Protein AF-A0A3C0QI83-F1 (afdb_monomer_lite)

Radius of gyration: 18.35 Å; chains: 1; bounding box: 50×31×51 Å

Sequence (144 aa):
VHEFTPLANLLGMDGMNTLSAIGGKTLGIIIIFPVLFYLFRRFLSPHKDLSVPEDYFLVIILILIIAFGDHLRFFADFHVEDYRQYVQSLLVFKPAYPEAIANSSAKIVLSLHVLCVNIFILYFPFSKLMHIIGTFAANKIRSE

Secondary structure (DSSP, 8-state):
--TTHHHHHHHHHHHHHHHHHHHHHHHHHHHHHHHHHHHHHTTSTTHHHH--HHHHHHHHHHHHHHHHHHHHHHH----HHHHHHHHHHHHTT-----HHHHTSTHHHHHHHHHHHHHHHHHHGGGSHHHHHHHHHHHHHHTT-

pLDDT: mean 87.21, std 9.1, range [49.53, 97.69]

Foldseek 3Di:
DCVCVVVCVVQPQVRVQVCCQPVLQVVLVVVLVVLVVQLVVCVDPPNVVVDDPLSNVLSVLVNLLSVLSNCCNVPNDDGPVQVVVQVVCVVVVNHDHDPSLVPDPNVVSSVSNVVSVVVNVVCVVVHPNVVVVVVVVVVVVVVD

Structure (mmCIF, N/CA/C/O backbone):
data_AF-A0A3C0QI83-F1
#
_entry.id   AF-A0A3C0QI83-F1
#
loop_
_atom_site.group_PDB
_atom_site.id
_atom_site.type_symbol
_atom_site.label_atom_id
_atom_site.label_alt_id
_atom_site.label_comp_id
_atom_site.label_asym_id
_atom_site.label_entity_id
_atom_site.label_seq_id
_atom_site.pdbx_PDB_ins_code
_atom_site.Cartn_x
_atom_site.Cartn_y
_atom_site.Cartn_z
_atom_site.occupancy
_atom_site.B_iso_or_equiv
_atom_site.auth_seq_id
_atom_site.auth_comp_id
_atom_site.auth_asym_id
_atom_site.auth_atom_id
_atom_site.pdbx_PDB_model_num
ATOM 1 N N . VAL A 1 1 ? -1.982 -5.310 -25.465 1.00 49.53 1 VAL A N 1
ATOM 2 C CA . VAL A 1 1 ? -2.850 -4.697 -24.430 1.00 49.53 1 VAL A CA 1
ATOM 3 C C . VAL A 1 1 ? -2.358 -3.273 -24.210 1.00 49.53 1 VAL A C 1
ATOM 5 O O . VAL A 1 1 ? -1.281 -3.090 -23.662 1.00 49.53 1 VAL A O 1
ATOM 8 N N . HIS A 1 2 ? -3.069 -2.278 -24.748 1.00 53.22 2 HIS A N 1
ATOM 9 C CA . HIS A 1 2 ? -2.642 -0.867 -24.825 1.00 53.22 2 HIS A CA 1
ATOM 10 C C . HIS A 1 2 ? -3.261 0.013 -23.719 1.00 53.22 2 HIS A C 1
ATOM 12 O O . HIS A 1 2 ? -3.464 1.208 -23.905 1.00 53.22 2 HIS A O 1
ATOM 18 N N . GLU A 1 3 ? -3.590 -0.544 -22.556 1.00 56.19 3 GLU A N 1
ATOM 19 C CA . GLU A 1 3 ? -4.537 0.112 -21.637 1.00 56.19 3 GLU A CA 1
ATOM 20 C C . GLU A 1 3 ? -3.951 1.266 -20.802 1.00 56.19 3 GLU A C 1
ATOM 22 O O . GLU A 1 3 ? -4.697 2.101 -20.308 1.00 56.19 3 GLU A O 1
ATOM 27 N N . PHE A 1 4 ? -2.622 1.415 -20.741 1.00 59.59 4 PHE A N 1
ATOM 28 C CA . PHE A 1 4 ? -1.966 2.581 -20.117 1.00 59.59 4 PHE A CA 1
ATOM 29 C C . PHE A 1 4 ? -1.431 3.605 -21.133 1.00 59.59 4 PHE A C 1
ATOM 31 O O . PHE A 1 4 ? -0.669 4.502 -20.767 1.00 59.59 4 PHE A O 1
ATOM 38 N N . THR A 1 5 ? -1.816 3.489 -22.409 1.00 64.81 5 THR A N 1
ATOM 39 C CA . THR A 1 5 ? -1.379 4.417 -23.468 1.00 64.81 5 THR A CA 1
ATOM 40 C C . THR A 1 5 ? -1.743 5.883 -23.226 1.00 64.81 5 THR A C 1
ATOM 42 O O . THR A 1 5 ? -0.903 6.710 -23.554 1.00 64.81 5 THR A O 1
ATOM 45 N N . PRO A 1 6 ? -2.878 6.273 -22.608 1.00 73.44 6 PRO A N 1
ATOM 46 C CA . PRO A 1 6 ? -3.190 7.695 -22.447 1.00 73.44 6 PRO A CA 1
ATOM 47 C C . PRO A 1 6 ? -2.176 8.433 -21.563 1.00 73.44 6 PRO A C 1
ATOM 49 O O . PRO A 1 6 ? -1.685 9.494 -21.933 1.00 73.44 6 PRO A O 1
ATOM 52 N N . LEU A 1 7 ? -1.811 7.841 -20.422 1.00 68.62 7 LEU A N 1
ATOM 53 C CA . LEU A 1 7 ? -0.821 8.402 -19.498 1.00 68.62 7 LEU A CA 1
ATOM 54 C C . 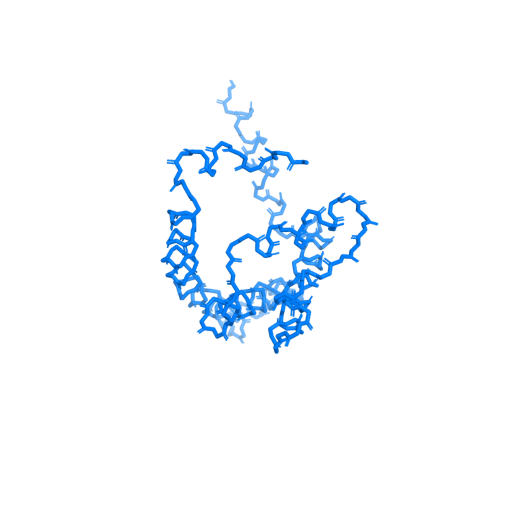LEU A 1 7 ? 0.601 8.303 -20.053 1.00 68.62 7 LEU A C 1
ATOM 56 O O . LEU A 1 7 ? 1.367 9.251 -19.914 1.00 68.62 7 LEU A O 1
ATOM 60 N N . ALA A 1 8 ? 0.939 7.191 -20.713 1.00 72.12 8 ALA A N 1
ATOM 61 C CA . ALA A 1 8 ? 2.240 7.027 -21.358 1.00 72.12 8 ALA A CA 1
ATOM 62 C C . ALA A 1 8 ? 2.438 8.006 -22.526 1.00 72.12 8 ALA A C 1
ATOM 64 O O . ALA A 1 8 ? 3.530 8.538 -22.691 1.00 72.12 8 ALA A O 1
ATOM 65 N N . ASN A 1 9 ? 1.384 8.295 -23.292 1.00 79.19 9 ASN A N 1
ATOM 66 C CA . ASN A 1 9 ? 1.412 9.276 -24.377 1.00 79.19 9 ASN A CA 1
ATOM 67 C C . ASN A 1 9 ? 1.460 10.716 -23.844 1.00 79.19 9 ASN A C 1
ATOM 69 O O . ASN A 1 9 ? 2.063 11.572 -24.481 1.00 79.19 9 ASN A O 1
ATOM 73 N N . LEU A 1 10 ? 0.837 10.985 -22.690 1.00 83.81 10 LEU A N 1
ATOM 74 C CA . LEU A 1 10 ? 0.817 12.312 -22.071 1.00 83.81 10 LEU A CA 1
ATOM 75 C C . LEU A 1 10 ? 2.127 12.656 -21.347 1.00 83.81 10 LEU A C 1
ATOM 77 O O . LEU A 1 10 ? 2.606 13.780 -21.453 1.00 83.81 10 LEU A O 1
ATOM 81 N N . LEU A 1 11 ? 2.684 11.715 -20.581 1.00 81.75 11 LEU A N 1
ATOM 82 C CA . LEU A 1 11 ? 3.842 11.948 -19.708 1.00 81.75 11 LEU A CA 1
ATOM 83 C C . LEU A 1 11 ? 5.159 11.418 -20.292 1.00 81.75 11 LEU A C 1
ATOM 85 O O . LEU A 1 11 ? 6.229 11.777 -19.805 1.00 81.75 11 LEU A O 1
ATOM 89 N N . GLY A 1 12 ? 5.106 10.545 -21.301 1.00 84.31 12 GLY A N 1
ATOM 90 C CA . GLY A 1 12 ? 6.260 9.761 -21.736 1.00 84.31 12 GLY A CA 1
ATOM 91 C C . GLY A 1 12 ? 6.697 8.727 -20.688 1.00 84.31 12 GLY A C 1
ATOM 92 O O . GLY A 1 12 ? 6.277 8.752 -19.528 1.00 84.31 12 GLY A O 1
ATOM 93 N N . MET A 1 13 ? 7.575 7.800 -21.080 1.00 81.19 13 MET A N 1
ATOM 94 C CA . MET A 1 13 ? 8.132 6.801 -20.152 1.00 81.19 13 MET A CA 1
ATOM 95 C C . MET A 1 13 ? 8.956 7.459 -19.036 1.00 81.19 13 MET A C 1
ATOM 97 O O . MET A 1 13 ? 8.850 7.064 -17.874 1.00 81.19 13 MET A O 1
ATOM 101 N N . ASP A 1 14 ? 9.708 8.512 -19.359 1.00 84.31 14 ASP A N 1
ATOM 102 C CA . ASP A 1 14 ? 10.523 9.256 -18.392 1.00 84.31 14 ASP A CA 1
ATOM 103 C C . ASP A 1 14 ? 9.670 10.027 -17.380 1.00 84.31 14 ASP A C 1
ATOM 105 O O . ASP A 1 14 ? 9.960 10.016 -16.179 1.00 84.31 14 ASP A O 1
ATOM 109 N N . GLY A 1 15 ? 8.565 10.633 -17.830 1.00 85.44 15 GLY A N 1
ATOM 110 C CA . GLY A 1 15 ? 7.612 11.293 -16.941 1.00 85.44 15 GLY A CA 1
ATOM 111 C C . GLY A 1 15 ? 6.877 10.297 -16.050 1.00 85.44 15 GLY A C 1
ATOM 112 O O . GLY A 1 15 ? 6.722 10.555 -14.859 1.00 85.44 15 GLY A O 1
ATOM 113 N N . MET A 1 16 ? 6.502 9.121 -16.564 1.00 85.50 16 MET A N 1
ATOM 114 C CA . MET A 1 16 ? 5.928 8.048 -15.740 1.00 85.50 16 MET A CA 1
ATOM 115 C C . MET A 1 16 ? 6.920 7.537 -14.686 1.00 85.50 16 MET A C 1
ATOM 117 O O . MET A 1 16 ? 6.552 7.377 -13.519 1.00 85.50 16 MET A O 1
ATOM 121 N N . ASN A 1 17 ? 8.183 7.319 -15.067 1.00 84.88 17 ASN A N 1
ATOM 122 C CA . ASN A 1 17 ? 9.249 6.918 -14.146 1.00 84.88 17 ASN A CA 1
ATOM 123 C C . ASN A 1 17 ? 9.472 7.965 -13.050 1.00 84.88 17 ASN A C 1
ATOM 125 O O . ASN A 1 17 ? 9.595 7.595 -11.880 1.00 84.88 17 ASN A O 1
ATOM 129 N N . THR A 1 18 ? 9.467 9.248 -13.414 1.00 87.44 18 THR A N 1
ATOM 130 C CA . THR A 1 18 ? 9.627 10.388 -12.498 1.00 87.44 18 THR A CA 1
ATOM 131 C C . THR A 1 18 ? 8.422 10.555 -11.573 1.00 87.44 18 THR A C 1
ATOM 133 O O . THR A 1 18 ? 8.594 10.711 -10.365 1.00 87.44 18 THR A O 1
ATOM 136 N N . LEU A 1 19 ? 7.200 10.452 -12.099 1.00 87.31 19 LEU A N 1
ATOM 137 C CA . LEU A 1 19 ? 5.970 10.515 -11.311 1.00 87.31 19 LEU A CA 1
ATOM 138 C C . LEU A 1 19 ? 5.917 9.373 -10.297 1.00 87.31 19 LEU A C 1
ATOM 140 O O . LEU A 1 19 ? 5.642 9.599 -9.122 1.00 87.31 19 LEU A O 1
ATOM 144 N N . SER A 1 20 ? 6.229 8.152 -10.732 1.00 85.06 20 SER A N 1
ATOM 145 C CA . SER A 1 20 ? 6.322 6.999 -9.837 1.00 85.06 20 SER A CA 1
ATOM 146 C C . SER A 1 20 ? 7.463 7.169 -8.822 1.00 85.06 20 SER A C 1
ATOM 148 O O . SER A 1 20 ? 7.318 6.760 -7.672 1.00 85.06 20 SER A O 1
ATOM 150 N N . ALA A 1 21 ? 8.569 7.829 -9.199 1.00 85.31 21 ALA A N 1
ATOM 151 C CA . ALA A 1 21 ? 9.682 8.140 -8.298 1.00 85.31 21 ALA A CA 1
ATOM 152 C C . ALA A 1 21 ? 9.282 9.079 -7.181 1.00 85.31 21 ALA A C 1
ATOM 154 O O . ALA A 1 21 ? 9.456 8.754 -6.013 1.00 85.31 21 ALA A O 1
ATOM 155 N N . ILE A 1 22 ? 8.789 10.247 -7.556 1.00 88.94 22 ILE A N 1
ATOM 156 C CA . ILE A 1 22 ? 8.535 11.336 -6.629 1.00 88.94 22 ILE A CA 1
ATOM 157 C C . ILE A 1 22 ? 7.226 11.050 -5.905 1.00 88.94 22 ILE A C 1
ATOM 159 O O . ILE A 1 22 ? 7.208 10.949 -4.684 1.00 88.94 22 ILE A O 1
ATOM 163 N N . GLY A 1 23 ? 6.149 10.817 -6.656 1.00 87.88 23 GLY A N 1
ATOM 164 C CA . GLY A 1 23 ? 4.833 10.531 -6.098 1.00 87.88 23 GLY A CA 1
ATOM 165 C C . GLY A 1 23 ? 4.838 9.280 -5.227 1.00 87.88 23 GLY A C 1
ATOM 166 O O . GLY A 1 23 ? 4.372 9.339 -4.095 1.00 87.88 23 GLY A O 1
ATOM 167 N N . GLY A 1 24 ? 5.421 8.179 -5.713 1.00 86.62 24 GLY A N 1
ATOM 168 C CA . GLY A 1 24 ? 5.494 6.927 -4.958 1.00 86.62 24 GLY A CA 1
ATOM 169 C C . GLY A 1 24 ? 6.255 7.081 -3.640 1.00 86.62 24 GLY A C 1
ATOM 170 O O . GLY A 1 24 ? 5.694 6.805 -2.584 1.00 86.62 24 GLY A O 1
ATOM 171 N N . LYS A 1 25 ? 7.493 7.597 -3.683 1.00 89.81 25 LYS A N 1
ATOM 172 C CA . LYS A 1 25 ? 8.329 7.771 -2.478 1.00 89.81 25 LYS A CA 1
ATOM 173 C C . LYS A 1 25 ? 7.715 8.753 -1.485 1.00 89.81 25 LYS A C 1
ATOM 175 O O . LYS A 1 25 ? 7.687 8.487 -0.288 1.00 89.81 25 LYS A O 1
ATOM 180 N N . THR A 1 26 ? 7.247 9.903 -1.968 1.00 93.19 26 THR A N 1
ATOM 181 C CA . THR A 1 26 ? 6.723 10.958 -1.098 1.00 93.19 26 THR A CA 1
ATOM 182 C C . THR A 1 26 ? 5.417 10.530 -0.441 1.00 93.19 26 THR A C 1
ATOM 184 O O . THR A 1 26 ? 5.274 10.690 0.769 1.00 93.19 26 THR A O 1
ATOM 187 N N . LEU A 1 27 ? 4.476 9.955 -1.197 1.00 94.00 27 LEU A N 1
ATOM 188 C CA . LEU A 1 27 ? 3.199 9.518 -0.630 1.00 94.00 27 LEU A CA 1
ATOM 189 C C . LEU A 1 27 ? 3.366 8.324 0.310 1.00 94.00 27 LEU A C 1
ATOM 191 O O . LEU A 1 27 ? 2.717 8.311 1.351 1.00 94.00 27 LEU A O 1
ATOM 195 N N . GLY A 1 28 ? 4.243 7.369 -0.007 1.00 92.56 28 GLY A N 1
ATOM 196 C CA . GLY A 1 28 ? 4.537 6.244 0.883 1.00 92.56 28 GLY A CA 1
ATOM 197 C C . GLY A 1 28 ? 5.041 6.699 2.252 1.00 92.56 28 GLY A C 1
ATOM 198 O O . GLY A 1 28 ? 4.429 6.383 3.278 1.00 92.56 28 GLY A O 1
ATOM 199 N N . ILE A 1 29 ? 6.043 7.589 2.261 1.00 94.44 29 ILE A N 1
ATOM 200 C CA . ILE A 1 29 ? 6.557 8.216 3.489 1.00 94.44 29 ILE A CA 1
ATOM 201 C C . ILE A 1 29 ? 5.463 9.004 4.217 1.00 94.44 29 ILE A C 1
ATOM 203 O O . ILE A 1 29 ? 5.370 8.937 5.437 1.00 94.44 29 ILE A O 1
ATOM 207 N N . ILE A 1 30 ? 4.627 9.769 3.516 1.00 96.12 30 ILE A N 1
ATOM 208 C CA . ILE A 1 30 ? 3.594 10.575 4.182 1.00 96.12 30 ILE A CA 1
ATOM 209 C C . ILE A 1 30 ? 2.512 9.688 4.804 1.00 96.12 30 ILE A C 1
ATOM 211 O O . ILE A 1 30 ? 2.076 9.966 5.918 1.00 96.12 30 ILE A O 1
ATOM 215 N N . ILE A 1 31 ? 2.073 8.635 4.110 1.00 95.50 31 ILE A N 1
ATOM 216 C CA . ILE A 1 31 ? 0.943 7.793 4.527 1.00 95.50 31 ILE A CA 1
ATOM 217 C C . ILE A 1 31 ? 1.348 6.806 5.626 1.00 95.50 31 ILE A C 1
ATOM 219 O O . ILE A 1 31 ? 0.516 6.479 6.475 1.00 95.50 31 ILE A O 1
ATOM 223 N N . ILE A 1 32 ? 2.607 6.359 5.689 1.00 96.12 32 ILE A N 1
ATOM 224 C CA . ILE A 1 32 ? 3.012 5.394 6.720 1.00 96.12 32 ILE A CA 1
ATOM 225 C C . ILE A 1 32 ? 2.868 5.962 8.144 1.00 96.12 32 ILE A C 1
ATOM 227 O O . ILE A 1 32 ? 2.432 5.244 9.044 1.00 96.12 32 ILE A O 1
ATOM 231 N N . PHE A 1 33 ? 3.132 7.257 8.359 1.00 96.12 33 PHE A N 1
ATOM 232 C CA . PHE A 1 33 ? 3.014 7.895 9.679 1.00 96.12 33 PHE A CA 1
ATOM 233 C C . PHE A 1 33 ? 1.593 7.881 10.269 1.00 96.12 33 PHE A C 1
ATOM 235 O O . PHE A 1 33 ? 1.436 7.377 11.385 1.00 96.12 33 PHE A O 1
ATOM 242 N N . PRO A 1 34 ? 0.543 8.394 9.594 1.00 95.88 34 PRO A N 1
ATOM 243 C CA . PRO A 1 34 ? -0.813 8.358 10.131 1.00 95.88 34 PRO A CA 1
ATOM 244 C C . PRO A 1 34 ? -1.330 6.926 10.299 1.00 95.88 34 PRO A C 1
ATOM 246 O O . PRO A 1 34 ? -2.056 6.661 11.256 1.00 95.88 34 PRO A O 1
ATOM 249 N N . VAL A 1 35 ? -0.936 5.989 9.430 1.00 94.94 35 VAL A N 1
ATOM 250 C CA . VAL A 1 35 ? -1.342 4.579 9.547 1.00 94.94 35 VAL A CA 1
ATOM 251 C C . VAL A 1 35 ? -0.706 3.92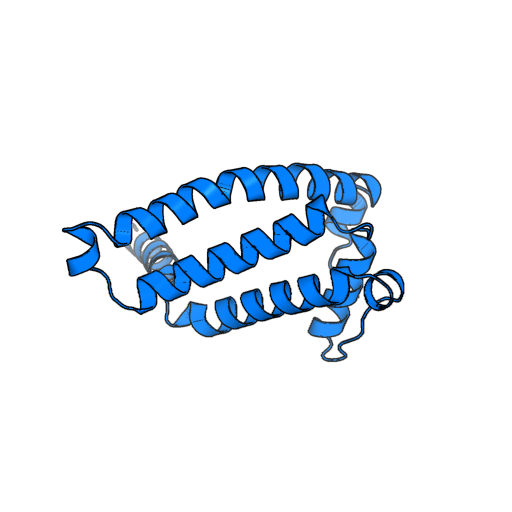8 10.781 1.00 94.94 35 VAL A C 1
ATOM 253 O O . VAL A 1 35 ? -1.412 3.288 11.564 1.00 94.94 35 VAL A O 1
ATOM 256 N N . LEU A 1 36 ? 0.592 4.150 11.019 1.00 95.69 36 LEU A N 1
ATOM 257 C CA . LEU A 1 36 ? 1.274 3.695 12.235 1.00 95.69 36 LEU A CA 1
ATOM 258 C C . LEU A 1 36 ? 0.695 4.351 13.490 1.00 95.69 36 LEU A C 1
ATOM 260 O O . LEU A 1 36 ? 0.412 3.661 14.468 1.00 95.69 36 LEU A O 1
ATOM 264 N N . PHE A 1 37 ? 0.461 5.665 13.464 1.00 94.69 37 PHE A N 1
ATOM 265 C CA . PHE A 1 37 ? -0.196 6.374 14.563 1.00 94.69 37 PHE A CA 1
ATOM 266 C C . PHE A 1 37 ? -1.556 5.750 14.890 1.00 94.69 37 PHE A C 1
ATOM 268 O O . PHE A 1 37 ? -1.858 5.496 16.055 1.00 94.69 37 PHE A O 1
ATOM 275 N N . TYR A 1 38 ? -2.366 5.455 13.872 1.00 92.25 38 TYR A N 1
ATOM 276 C CA . TYR A 1 38 ? -3.684 4.860 14.056 1.00 92.25 38 TYR A CA 1
ATOM 277 C C . TYR A 1 38 ? -3.609 3.437 14.626 1.00 92.25 38 TYR A C 1
ATOM 279 O O . TYR A 1 38 ? -4.426 3.094 15.484 1.00 92.25 38 TYR A O 1
ATOM 287 N N . LEU A 1 39 ? -2.603 2.646 14.228 1.00 93.88 39 LEU A N 1
ATOM 288 C CA . LEU A 1 39 ? -2.321 1.343 14.833 1.00 93.88 39 LEU A CA 1
ATOM 289 C C . LEU A 1 39 ? -1.968 1.485 16.318 1.00 93.88 39 LEU A C 1
ATOM 291 O O . LEU A 1 39 ? -2.600 0.852 17.162 1.00 93.88 39 LEU A O 1
ATOM 295 N N . PHE A 1 40 ? -0.995 2.338 16.653 1.00 93.19 40 PHE A N 1
ATOM 296 C CA . PHE A 1 40 ? -0.536 2.503 18.035 1.00 93.19 40 PHE A CA 1
ATOM 297 C C . PHE A 1 40 ? -1.621 3.064 18.946 1.00 93.19 40 PHE A C 1
ATOM 299 O O . PHE A 1 40 ? -1.827 2.558 20.048 1.00 93.19 40 PHE A O 1
ATOM 306 N N . ARG A 1 41 ? -2.388 4.042 18.458 1.00 92.56 41 ARG A N 1
ATOM 307 C CA . ARG A 1 41 ? -3.542 4.605 19.170 1.00 92.56 41 ARG A CA 1
ATOM 308 C C . ARG A 1 41 ? -4.558 3.531 19.559 1.00 92.56 41 ARG A C 1
ATOM 310 O O . ARG A 1 41 ? -5.225 3.667 20.580 1.00 92.56 41 ARG A O 1
ATOM 317 N N . ARG A 1 42 ? -4.663 2.458 18.772 1.00 90.88 42 ARG A N 1
ATOM 318 C CA . ARG A 1 42 ? -5.590 1.347 19.003 1.00 90.88 42 ARG A CA 1
ATOM 319 C C . ARG A 1 42 ? -5.178 0.429 20.155 1.00 90.88 42 ARG A C 1
ATOM 321 O O . ARG A 1 42 ? -6.006 -0.331 20.643 1.00 90.88 42 ARG A O 1
ATOM 328 N N . PHE A 1 43 ? -3.932 0.484 20.614 1.00 89.94 43 PHE A N 1
ATOM 329 C CA . PHE A 1 43 ? -3.494 -0.287 21.780 1.00 89.94 43 PHE A CA 1
ATOM 330 C C . PHE A 1 43 ? -3.769 0.425 23.115 1.00 89.94 43 PHE A C 1
ATOM 332 O O . PHE A 1 43 ? -3.717 -0.216 24.164 1.00 89.94 43 PHE A O 1
ATOM 339 N N . LEU A 1 44 ? -4.109 1.720 23.096 1.00 90.00 44 LEU A N 1
ATOM 340 C CA . LEU A 1 44 ? -4.397 2.509 24.296 1.00 90.00 44 LEU A CA 1
ATOM 341 C C . LEU A 1 44 ? -5.911 2.557 24.591 1.00 90.00 44 LEU A C 1
ATOM 343 O O . LEU A 1 44 ? -6.738 2.671 23.684 1.00 90.00 44 LEU A O 1
ATOM 347 N N . SER A 1 45 ? -6.289 2.489 25.873 1.00 84.56 45 SER A N 1
ATOM 348 C CA . SER A 1 45 ? -7.680 2.697 26.324 1.00 84.56 45 SER A CA 1
ATOM 349 C C . SER A 1 45 ? -8.092 4.167 26.107 1.00 84.56 45 SER A C 1
ATOM 351 O O . SER A 1 45 ? -7.233 5.049 26.214 1.00 84.56 45 SER A O 1
ATOM 353 N N . PRO A 1 46 ? -9.353 4.475 25.739 1.00 83.50 46 PRO A N 1
ATOM 354 C CA . PRO A 1 46 ? -10.510 3.575 25.586 1.00 83.50 46 PRO A CA 1
ATOM 355 C C . PRO A 1 46 ? -10.609 2.891 24.211 1.00 83.50 46 PRO A C 1
ATOM 357 O O . PRO A 1 46 ? -11.516 2.104 23.965 1.00 83.50 46 PRO A O 1
ATOM 360 N N . HIS A 1 47 ? -9.695 3.182 23.281 1.00 84.81 47 HIS A N 1
ATOM 361 C CA . HIS A 1 47 ? -9.795 2.723 21.890 1.00 84.81 47 HIS A CA 1
ATOM 362 C C . HIS A 1 47 ? -9.590 1.219 21.738 1.00 84.81 47 HIS A C 1
ATOM 364 O O . HIS A 1 47 ? -10.243 0.600 20.898 1.00 84.81 47 HIS A O 1
ATOM 370 N N . LYS A 1 48 ? -8.714 0.634 22.559 1.00 84.88 48 LYS A N 1
ATOM 371 C CA . LYS A 1 48 ? -8.522 -0.817 22.639 1.00 84.88 48 LYS A CA 1
ATOM 372 C C . LYS A 1 48 ? -9.833 -1.540 22.956 1.00 84.88 48 LYS A C 1
ATOM 374 O O . LYS A 1 48 ? -10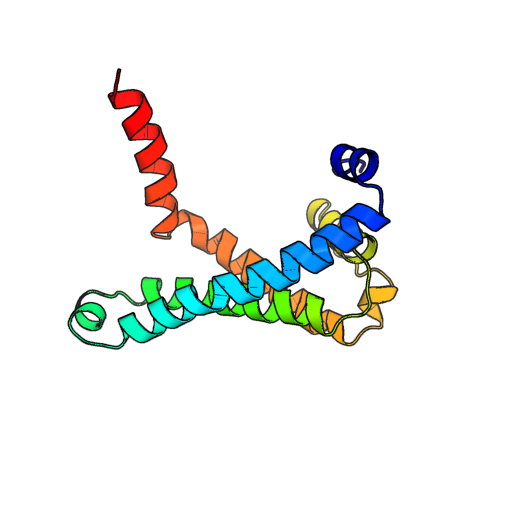.130 -2.558 22.347 1.00 84.88 48 LYS A O 1
ATOM 379 N N . ASP A 1 49 ? -10.626 -0.973 23.860 1.00 86.44 49 ASP A N 1
ATOM 380 C CA . ASP A 1 49 ? -11.837 -1.605 24.389 1.00 86.44 49 ASP A CA 1
ATOM 381 C C . ASP A 1 49 ? -13.002 -1.564 23.377 1.00 86.44 49 ASP A C 1
ATOM 383 O O . ASP A 1 49 ? -13.939 -2.350 23.468 1.00 86.44 49 ASP A O 1
ATOM 387 N N . LEU A 1 50 ? -12.914 -0.684 22.372 1.00 86.62 50 LEU A N 1
ATOM 388 C CA . LEU A 1 50 ? -13.869 -0.563 21.264 1.00 86.62 50 LEU A CA 1
ATOM 389 C C . LEU A 1 50 ? -13.415 -1.274 19.980 1.00 86.62 50 LEU A C 1
ATOM 391 O O . LEU A 1 50 ? -14.170 -1.329 19.008 1.00 86.62 50 LEU A O 1
ATOM 395 N N . SER A 1 51 ? -12.168 -1.743 19.928 1.00 86.75 51 SER A N 1
ATOM 396 C CA . SER A 1 51 ? -11.577 -2.275 18.701 1.00 86.75 51 SER A CA 1
ATOM 397 C C . SER A 1 51 ? -11.805 -3.774 18.573 1.00 86.75 51 SER A C 1
ATOM 399 O O . SER A 1 51 ? -11.578 -4.535 19.510 1.00 86.75 51 SER A O 1
ATOM 401 N N . VAL A 1 52 ? -12.194 -4.203 17.375 1.00 89.06 52 VAL A N 1
ATOM 402 C CA . VAL A 1 52 ? -12.329 -5.625 17.022 1.00 89.06 52 VAL A CA 1
ATOM 403 C C . VAL A 1 52 ? -11.074 -6.117 16.286 1.00 89.06 52 VAL A C 1
ATOM 405 O O . VAL A 1 52 ? -10.362 -5.297 15.707 1.00 89.06 52 VAL A O 1
ATOM 408 N N . PRO A 1 53 ? -10.763 -7.427 16.254 1.00 88.06 53 PRO A N 1
ATOM 409 C CA . PRO A 1 53 ? -9.557 -7.947 15.588 1.00 88.06 53 PRO A CA 1
ATOM 410 C C . PRO A 1 53 ? -9.387 -7.486 14.130 1.00 88.06 53 PRO A C 1
ATOM 412 O O . PRO A 1 53 ? -8.282 -7.164 13.690 1.00 88.06 53 PRO A O 1
ATOM 415 N N . GLU A 1 54 ? -10.500 -7.373 13.410 1.00 88.06 54 GLU A N 1
ATOM 416 C CA . GLU A 1 54 ? -10.593 -6.870 12.035 1.00 88.06 54 GLU A CA 1
ATOM 417 C C . GLU A 1 54 ? -9.961 -5.482 11.853 1.00 88.06 54 GLU A C 1
ATOM 419 O O . GLU A 1 54 ? -9.331 -5.189 10.834 1.00 88.06 54 GLU A O 1
ATOM 424 N N . ASP A 1 55 ? -10.089 -4.633 12.871 1.00 88.38 55 ASP A N 1
ATOM 425 C CA . ASP A 1 55 ? -9.577 -3.273 12.860 1.00 88.38 55 ASP A CA 1
ATOM 426 C C . ASP A 1 55 ? -8.044 -3.205 12.920 1.00 88.38 55 ASP A C 1
ATOM 428 O O . ASP A 1 55 ? -7.446 -2.232 12.451 1.00 88.38 55 ASP A O 1
ATOM 432 N N . TYR A 1 56 ? -7.409 -4.213 13.521 1.00 91.56 56 TYR A N 1
ATOM 433 C CA . TYR A 1 56 ? -5.954 -4.351 13.548 1.00 91.56 56 TYR A CA 1
ATOM 434 C C . TYR A 1 56 ? -5.467 -4.997 12.257 1.00 91.56 56 TYR A C 1
ATOM 436 O O . TYR A 1 56 ? -4.513 -4.506 11.657 1.00 91.56 56 TYR A O 1
ATOM 444 N N . PHE A 1 57 ? -6.153 -6.048 11.799 1.00 92.69 57 PHE A N 1
ATOM 445 C CA . PHE A 1 57 ? -5.808 -6.762 10.571 1.00 92.69 57 PHE A CA 1
ATOM 446 C C . PHE A 1 57 ? -5.731 -5.821 9.364 1.00 92.69 57 PHE A C 1
ATOM 448 O O . PHE A 1 57 ? -4.722 -5.807 8.657 1.00 92.69 57 PHE A O 1
ATOM 455 N N . LEU A 1 58 ? -6.749 -4.975 9.173 1.00 92.00 58 LEU A N 1
ATOM 456 C CA . LEU A 1 58 ? -6.790 -4.045 8.045 1.00 92.00 58 LEU A CA 1
ATOM 457 C C . LEU A 1 58 ? -5.663 -3.002 8.098 1.00 92.00 58 LEU A C 1
ATOM 459 O O . LEU A 1 58 ? -5.089 -2.639 7.075 1.00 92.00 58 LEU A O 1
ATOM 463 N N . VAL A 1 59 ? -5.319 -2.514 9.288 1.00 93.56 59 VAL A N 1
ATOM 464 C CA . VAL A 1 59 ? -4.239 -1.530 9.433 1.00 93.56 59 VAL A CA 1
ATOM 465 C C . VAL A 1 59 ? -2.875 -2.191 9.214 1.00 93.56 59 VAL A C 1
ATOM 467 O O . VAL A 1 59 ? -2.022 -1.620 8.540 1.00 93.56 59 VAL A O 1
ATOM 470 N N . ILE A 1 60 ? -2.682 -3.416 9.709 1.00 95.56 60 ILE A N 1
ATOM 471 C CA . ILE A 1 60 ? -1.449 -4.187 9.513 1.00 95.56 60 ILE A CA 1
ATOM 472 C C . ILE A 1 60 ? -1.239 -4.512 8.031 1.00 95.56 60 ILE A C 1
ATOM 474 O O . ILE A 1 60 ? -0.136 -4.311 7.526 1.00 95.56 60 ILE A O 1
ATOM 478 N N . ILE A 1 61 ? -2.275 -4.960 7.308 1.00 96.06 61 ILE A N 1
ATOM 479 C CA . ILE A 1 61 ? -2.126 -5.269 5.879 1.00 96.06 61 ILE A CA 1
ATOM 480 C C . ILE A 1 61 ? -1.784 -4.010 5.071 1.00 96.06 61 ILE A C 1
ATOM 482 O O . ILE A 1 61 ? -0.926 -4.075 4.195 1.00 96.06 61 ILE A O 1
ATOM 486 N N . LEU A 1 62 ? -2.362 -2.848 5.409 1.00 95.00 62 LEU A N 1
ATOM 487 C CA . LEU A 1 62 ? -2.003 -1.570 4.785 1.00 95.00 62 LEU A CA 1
ATOM 488 C C . LEU A 1 62 ? -0.545 -1.184 5.059 1.00 95.00 62 LEU A C 1
ATOM 490 O O . LEU A 1 62 ? 0.149 -0.767 4.135 1.00 95.00 62 LEU A O 1
ATOM 494 N N . ILE A 1 63 ? -0.061 -1.366 6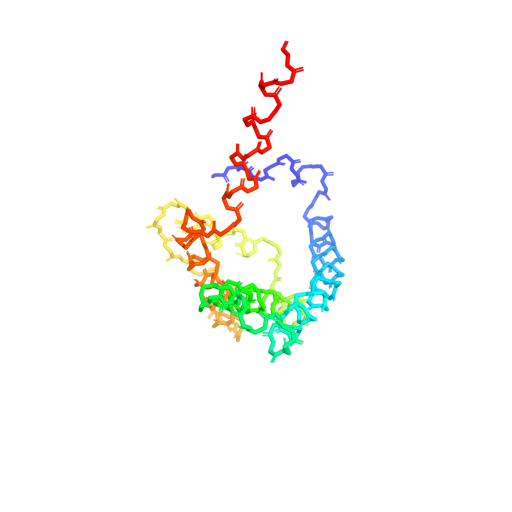.292 1.00 97.19 63 ILE A N 1
ATOM 495 C CA . ILE A 1 63 ? 1.349 -1.128 6.640 1.00 97.19 63 ILE A CA 1
ATOM 496 C C . ILE A 1 63 ? 2.267 -2.009 5.795 1.00 97.19 63 ILE A C 1
ATOM 498 O O . ILE A 1 63 ? 3.245 -1.504 5.254 1.00 97.19 63 ILE A O 1
ATOM 502 N N . LEU A 1 64 ? 1.951 -3.298 5.643 1.00 97.56 64 LEU A N 1
ATOM 503 C CA . LEU A 1 64 ? 2.751 -4.216 4.827 1.00 97.56 64 LEU A CA 1
ATOM 504 C C . LEU A 1 64 ? 2.751 -3.817 3.345 1.00 97.56 64 LEU A C 1
ATOM 506 O O . LEU A 1 64 ? 3.806 -3.822 2.714 1.00 97.56 64 LEU A O 1
ATOM 510 N N . ILE A 1 65 ? 1.598 -3.420 2.795 1.00 97.06 65 ILE A N 1
ATOM 511 C CA . ILE A 1 65 ? 1.495 -2.930 1.412 1.00 97.06 65 ILE A CA 1
ATOM 512 C C . ILE A 1 65 ? 2.389 -1.704 1.215 1.00 97.06 65 ILE A C 1
ATOM 514 O O . ILE A 1 65 ? 3.183 -1.687 0.274 1.00 97.06 65 ILE A O 1
ATOM 518 N N . ILE A 1 66 ? 2.294 -0.710 2.104 1.00 96.62 66 ILE A N 1
ATOM 519 C CA . ILE A 1 66 ? 3.100 0.515 2.024 1.00 96.62 66 ILE A CA 1
ATOM 520 C C . ILE A 1 66 ? 4.584 0.180 2.189 1.00 96.62 66 ILE A C 1
ATOM 522 O O . ILE A 1 66 ? 5.381 0.564 1.345 1.00 96.62 66 ILE A O 1
ATOM 526 N N . ALA A 1 67 ? 4.954 -0.601 3.206 1.00 96.06 67 ALA A N 1
ATOM 527 C CA . ALA A 1 67 ? 6.345 -0.946 3.487 1.00 96.06 67 ALA A CA 1
ATOM 528 C C . ALA A 1 67 ? 7.008 -1.705 2.328 1.00 96.06 67 ALA A C 1
ATOM 530 O O . ALA A 1 67 ? 8.121 -1.364 1.927 1.00 96.06 67 ALA A O 1
ATOM 531 N N . PHE A 1 68 ? 6.334 -2.705 1.749 1.00 96.06 68 PHE A N 1
ATOM 532 C CA . PHE A 1 68 ? 6.873 -3.415 0.588 1.00 96.06 68 PHE A CA 1
ATOM 533 C C . PHE A 1 68 ? 6.858 -2.548 -0.675 1.00 96.06 68 PHE A C 1
ATOM 535 O O . PHE A 1 68 ? 7.794 -2.629 -1.465 1.00 96.06 68 PHE A O 1
ATOM 542 N N . GLY A 1 69 ? 5.849 -1.692 -0.859 1.00 93.31 69 GLY A N 1
ATOM 543 C CA . GLY A 1 69 ? 5.791 -0.754 -1.985 1.00 93.31 69 GLY A CA 1
ATOM 544 C C . GLY A 1 69 ? 6.936 0.259 -1.949 1.00 93.31 69 GLY A C 1
ATOM 545 O O . GLY A 1 69 ? 7.643 0.439 -2.942 1.00 93.31 69 GLY A O 1
ATOM 546 N N . ASP A 1 70 ? 7.181 0.842 -0.779 1.00 93.56 70 ASP A N 1
ATOM 547 C CA . ASP A 1 70 ? 8.308 1.734 -0.529 1.00 93.56 70 ASP A CA 1
ATOM 548 C C . ASP A 1 70 ? 9.628 0.999 -0.723 1.00 93.56 70 ASP A C 1
ATOM 550 O O . ASP A 1 70 ? 10.504 1.502 -1.423 1.00 93.56 70 ASP A O 1
ATOM 554 N N . HIS A 1 71 ? 9.764 -0.224 -0.206 1.00 93.31 71 HIS A N 1
ATOM 555 C CA . HIS A 1 71 ? 10.978 -1.008 -0.413 1.00 93.31 71 HIS A CA 1
ATOM 556 C C . HIS A 1 71 ? 11.293 -1.191 -1.907 1.00 93.31 71 HIS A C 1
ATOM 558 O O . HIS A 1 71 ? 12.443 -1.028 -2.317 1.00 93.31 71 HIS A O 1
ATOM 564 N N . LEU A 1 72 ? 10.292 -1.484 -2.742 1.00 92.12 72 LEU A N 1
ATOM 565 C CA . LEU A 1 72 ? 10.483 -1.582 -4.194 1.00 92.12 72 LEU A CA 1
ATOM 566 C C . LEU A 1 72 ? 10.916 -0.246 -4.803 1.00 92.12 72 LEU A C 1
ATOM 568 O O . LEU A 1 72 ? 11.696 -0.225 -5.744 1.00 92.12 72 LEU A O 1
ATOM 572 N N . ARG A 1 73 ? 10.456 0.883 -4.263 1.00 89.31 73 ARG A N 1
ATOM 573 C CA . ARG A 1 73 ? 10.786 2.204 -4.807 1.00 89.31 73 ARG A CA 1
ATOM 574 C C . ARG A 1 73 ? 12.129 2.758 -4.324 1.00 89.31 73 ARG A C 1
ATOM 576 O O . ARG A 1 73 ? 12.745 3.555 -5.038 1.00 89.31 73 ARG A O 1
ATOM 583 N N . PHE A 1 74 ? 12.569 2.392 -3.123 1.00 89.12 74 PHE A N 1
ATOM 584 C CA . PHE A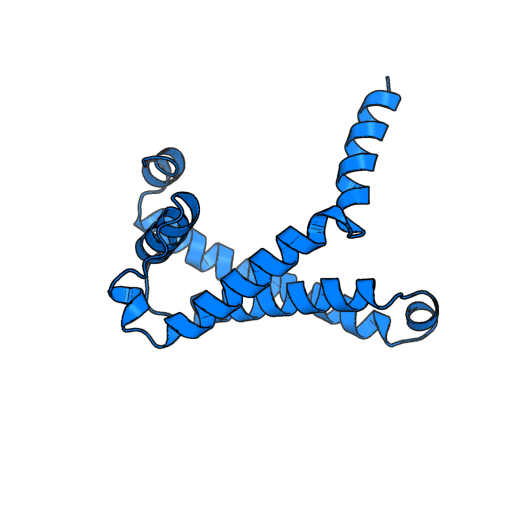 1 74 ? 13.835 2.845 -2.541 1.00 89.12 74 PHE A CA 1
ATOM 585 C C . PHE A 1 74 ? 15.015 1.933 -2.877 1.00 89.12 74 PHE A C 1
ATOM 587 O O . PHE A 1 74 ? 16.123 2.450 -2.995 1.00 89.12 74 PHE A O 1
ATOM 594 N N . PHE A 1 75 ? 14.786 0.626 -3.046 1.00 88.31 75 PHE A N 1
ATOM 595 C CA . PHE A 1 75 ? 15.861 -0.367 -3.148 1.00 88.31 75 PHE A CA 1
ATOM 596 C C . PHE A 1 75 ? 15.830 -1.238 -4.410 1.00 88.31 75 PHE A C 1
ATOM 598 O O . PHE A 1 75 ? 16.723 -2.065 -4.562 1.00 88.31 75 PHE A O 1
ATOM 605 N N . ALA A 1 76 ? 14.826 -1.115 -5.287 1.00 85.25 76 ALA A N 1
ATOM 606 C CA . ALA A 1 76 ? 14.808 -1.863 -6.544 1.00 85.25 76 ALA A CA 1
ATOM 607 C C . ALA A 1 76 ? 15.199 -0.986 -7.741 1.00 85.25 76 ALA A C 1
ATOM 609 O O . ALA A 1 76 ? 14.807 0.177 -7.829 1.00 85.25 76 ALA A O 1
ATOM 610 N N . ASP A 1 77 ? 15.921 -1.594 -8.682 1.00 78.25 77 ASP A N 1
ATOM 611 C CA . ASP A 1 77 ? 16.518 -0.918 -9.842 1.00 78.25 77 ASP A CA 1
ATOM 612 C C . ASP A 1 77 ? 15.719 -1.094 -11.147 1.00 78.25 77 ASP A C 1
ATOM 614 O O . ASP A 1 77 ? 16.219 -0.795 -12.228 1.00 78.25 77 ASP A O 1
ATOM 618 N N . PHE A 1 78 ? 14.483 -1.601 -11.084 1.00 79.38 78 PHE A N 1
ATOM 619 C CA . PHE A 1 78 ? 13.658 -1.828 -12.276 1.00 79.38 78 PHE A CA 1
ATOM 620 C C . PHE A 1 78 ? 12.726 -0.646 -12.584 1.00 79.38 78 PHE A C 1
ATOM 622 O O . PHE A 1 78 ? 12.341 0.136 -11.706 1.00 79.38 78 PHE A O 1
ATOM 629 N N . HIS A 1 79 ? 12.342 -0.514 -13.853 1.00 82.94 79 HIS A N 1
ATOM 630 C CA . HIS A 1 79 ? 11.573 0.625 -14.342 1.00 82.94 79 HIS A CA 1
ATOM 631 C C . HIS A 1 79 ? 10.063 0.390 -14.270 1.00 82.94 79 HIS A C 1
ATOM 633 O O . HIS A 1 79 ? 9.565 -0.713 -14.032 1.00 82.94 79 HIS A O 1
ATOM 639 N N . VAL A 1 80 ? 9.306 1.464 -14.514 1.00 83.62 80 VAL A N 1
ATOM 640 C CA . VAL A 1 80 ? 7.839 1.420 -14.581 1.00 83.62 80 VAL A CA 1
ATOM 641 C C . VAL A 1 80 ? 7.334 0.394 -15.605 1.00 83.62 80 VAL A C 1
ATOM 643 O O . VAL A 1 80 ? 6.291 -0.229 -15.413 1.00 83.62 80 VAL A O 1
ATOM 646 N N . GLU A 1 81 ? 8.090 0.190 -16.681 1.00 84.75 81 GLU A N 1
ATOM 647 C CA . GLU A 1 81 ? 7.740 -0.765 -17.728 1.00 84.75 81 GLU A CA 1
ATOM 648 C C . GLU A 1 81 ? 7.707 -2.211 -17.217 1.00 84.75 81 GLU A C 1
ATOM 650 O O . GLU A 1 81 ? 6.768 -2.950 -17.515 1.00 84.75 81 GLU A O 1
ATOM 655 N N . ASP A 1 82 ? 8.679 -2.593 -16.391 1.00 88.56 82 ASP A N 1
ATOM 656 C CA . ASP A 1 82 ? 8.824 -3.966 -15.913 1.00 88.56 82 ASP A CA 1
ATOM 657 C C . ASP A 1 82 ? 7.653 -4.355 -15.001 1.00 88.56 82 ASP A C 1
ATOM 659 O O . ASP A 1 82 ? 6.998 -5.382 -15.203 1.00 88.56 82 ASP A O 1
ATOM 663 N N . TYR A 1 83 ? 7.299 -3.506 -14.026 1.00 85.38 83 TYR A N 1
ATOM 664 C CA . TYR A 1 83 ? 6.146 -3.818 -13.172 1.00 85.38 83 TYR A CA 1
ATOM 665 C C . TYR A 1 83 ? 4.843 -3.828 -13.982 1.00 85.38 83 TYR A C 1
ATOM 667 O O . TYR A 1 83 ? 3.942 -4.617 -13.686 1.00 85.38 83 TYR A O 1
ATOM 675 N N . ARG A 1 84 ? 4.722 -2.967 -15.004 1.00 86.81 84 ARG A N 1
ATOM 676 C CA . ARG A 1 84 ? 3.528 -2.896 -15.852 1.00 86.81 84 ARG A CA 1
ATOM 677 C C . ARG A 1 84 ? 3.319 -4.204 -16.601 1.00 86.81 84 ARG A C 1
ATOM 679 O O . ARG A 1 84 ? 2.204 -4.723 -16.602 1.00 86.81 84 ARG A O 1
ATOM 686 N N . GLN A 1 85 ? 4.379 -4.754 -17.187 1.00 89.38 85 GLN A N 1
ATOM 687 C CA . GLN A 1 85 ? 4.337 -6.054 -17.856 1.00 89.38 85 GLN A CA 1
ATOM 688 C C . GLN A 1 85 ? 3.966 -7.177 -16.884 1.00 89.38 85 GLN A C 1
ATOM 690 O O . GLN A 1 85 ? 3.112 -8.007 -17.202 1.00 89.38 85 GLN A O 1
ATOM 695 N N . TYR A 1 86 ? 4.532 -7.164 -15.672 1.00 90.81 86 TYR A N 1
ATOM 696 C CA . TYR A 1 86 ? 4.175 -8.132 -14.637 1.00 90.81 86 TYR A CA 1
ATOM 697 C C . TYR A 1 86 ? 2.679 -8.076 -14.292 1.00 90.81 86 TYR A C 1
ATOM 699 O O . TYR A 1 86 ? 2.000 -9.100 -14.360 1.00 90.81 86 TYR A O 1
ATOM 707 N N . VAL A 1 87 ? 2.126 -6.892 -14.007 1.00 88.75 87 VAL A N 1
ATOM 708 C CA . VAL A 1 87 ? 0.693 -6.731 -13.691 1.00 88.75 87 VAL A CA 1
ATOM 709 C C . VAL A 1 87 ? -0.193 -7.133 -14.873 1.00 88.75 87 VAL A C 1
ATOM 711 O O . VAL A 1 87 ? -1.193 -7.821 -14.678 1.00 88.75 87 VAL A O 1
ATOM 714 N N . GLN A 1 88 ? 0.182 -6.780 -16.104 1.00 89.38 88 GLN A N 1
ATOM 715 C CA . GLN A 1 88 ? -0.544 -7.212 -17.304 1.00 89.38 88 GLN A CA 1
ATOM 716 C C . GLN A 1 88 ? -0.589 -8.737 -17.430 1.00 89.38 88 GLN A C 1
ATOM 718 O O . GLN A 1 88 ? -1.635 -9.282 -17.778 1.00 89.38 88 GLN A O 1
ATOM 723 N N . SER A 1 89 ? 0.509 -9.425 -17.102 1.00 91.69 89 SER A N 1
ATOM 724 C CA . SER A 1 89 ? 0.571 -10.892 -17.097 1.00 91.69 89 SER A CA 1
ATOM 725 C C . SER A 1 89 ? -0.437 -11.510 -16.115 1.00 91.69 89 SER A C 1
ATOM 727 O O . SER A 1 89 ? -1.073 -12.520 -16.427 1.00 91.69 89 SER A O 1
ATOM 729 N N . LEU A 1 90 ? -0.653 -10.860 -14.962 1.00 90.69 90 LEU A N 1
ATOM 730 C CA . LEU A 1 90 ? -1.639 -11.282 -13.965 1.00 90.69 90 LEU A CA 1
ATOM 731 C C . LEU A 1 90 ? -3.073 -11.086 -14.471 1.00 90.69 90 LEU A C 1
ATOM 733 O O . LEU A 1 90 ? -3.893 -11.985 -14.316 1.00 90.69 90 LEU A O 1
ATOM 737 N N . LEU A 1 91 ? -3.361 -9.953 -15.122 1.00 89.00 91 LEU A N 1
ATOM 738 C CA . LEU A 1 91 ? -4.695 -9.645 -15.660 1.00 89.00 91 LEU A CA 1
ATOM 739 C C . LEU A 1 91 ? -5.143 -10.628 -16.748 1.00 89.00 91 LEU A C 1
ATOM 741 O O . LEU A 1 91 ? -6.328 -10.931 -16.855 1.00 89.00 91 LEU A O 1
ATOM 745 N N . VAL A 1 92 ? -4.204 -11.148 -17.542 1.00 92.25 92 VAL A N 1
ATOM 746 C CA . VAL A 1 92 ? -4.486 -12.166 -18.570 1.00 92.25 92 VAL A CA 1
ATOM 747 C C . VAL A 1 92 ? -4.339 -13.602 -18.053 1.00 92.25 92 VAL A C 1
ATOM 749 O O . VAL A 1 92 ? -4.319 -14.537 -18.854 1.00 92.25 92 VAL A O 1
ATOM 752 N N . PHE A 1 93 ? -4.219 -13.787 -16.733 1.00 91.38 93 PHE A N 1
ATOM 753 C CA . PHE A 1 93 ? -4.068 -15.085 -16.065 1.00 91.38 93 PHE A CA 1
ATOM 754 C C . PHE A 1 93 ? -2.888 -15.929 -16.580 1.00 91.38 93 PHE A C 1
ATOM 756 O O . PHE A 1 93 ? -2.943 -17.159 -16.603 1.00 91.38 93 PHE A O 1
ATOM 763 N N . LYS A 1 94 ? -1.796 -15.274 -16.983 1.00 93.69 94 LYS A N 1
ATOM 764 C CA . LYS A 1 94 ? -0.535 -15.913 -17.389 1.00 93.69 94 LYS A CA 1
ATOM 765 C C . LYS A 1 94 ? 0.616 -15.294 -16.595 1.00 93.69 94 LYS A C 1
ATOM 767 O O . LYS A 1 94 ? 1.373 -14.512 -17.165 1.00 93.69 94 LYS A O 1
ATOM 772 N N . PRO A 1 95 ? 0.732 -15.596 -15.287 1.00 89.69 95 PRO A N 1
ATOM 773 C CA . PRO A 1 95 ? 1.716 -14.958 -14.419 1.00 89.69 95 PRO A CA 1
ATOM 774 C C . PRO A 1 95 ? 3.134 -15.206 -14.940 1.00 89.69 95 PRO A C 1
ATOM 776 O O . PRO A 1 95 ? 3.592 -16.347 -15.003 1.00 89.69 95 PRO A O 1
ATOM 779 N N . ALA A 1 96 ? 3.829 -14.130 -15.301 1.00 92.19 96 ALA A N 1
ATOM 780 C CA . ALA A 1 96 ? 5.190 -14.176 -15.815 1.00 92.19 96 ALA A CA 1
ATOM 781 C C . ALA A 1 96 ? 5.991 -12.988 -15.279 1.00 92.19 96 ALA A C 1
ATOM 783 O O . ALA A 1 96 ? 5.561 -11.840 -15.373 1.00 92.19 96 ALA A O 1
ATOM 784 N N . TYR A 1 97 ? 7.171 -13.267 -14.725 1.00 92.06 97 TYR A N 1
ATOM 785 C CA . TYR A 1 97 ? 8.106 -12.221 -14.323 1.00 92.06 97 TYR A CA 1
ATOM 786 C C . TYR A 1 97 ? 8.924 -11.774 -15.540 1.00 92.06 97 TYR A C 1
ATOM 788 O O . TYR A 1 97 ? 9.538 -12.632 -16.178 1.00 92.06 97 TYR A O 1
ATOM 796 N N . PRO A 1 98 ? 8.987 -10.466 -15.843 1.00 91.31 98 PRO A N 1
ATOM 797 C CA . PRO A 1 98 ? 9.976 -9.926 -16.770 1.00 91.31 98 PRO A CA 1
ATOM 798 C C . PRO A 1 98 ? 11.392 -10.262 -16.303 1.00 91.31 98 PRO A C 1
ATOM 800 O O . PRO A 1 98 ? 11.640 -10.338 -15.098 1.00 91.31 98 PRO A O 1
ATOM 803 N N . GLU A 1 99 ? 12.326 -10.424 -17.238 1.00 90.44 99 GLU A N 1
ATOM 804 C CA . GLU A 1 99 ? 13.706 -10.841 -16.948 1.00 90.44 99 GLU A CA 1
ATOM 805 C C . GLU A 1 99 ? 14.400 -9.926 -15.925 1.00 90.44 99 GLU A C 1
ATOM 807 O O . GLU A 1 99 ? 15.021 -10.414 -14.977 1.00 90.44 99 GLU A O 1
ATOM 812 N N . ALA A 1 100 ? 14.194 -8.610 -16.049 1.00 88.81 100 ALA A N 1
ATOM 813 C CA . ALA A 1 100 ? 14.713 -7.603 -15.124 1.00 88.81 100 ALA A CA 1
ATOM 814 C C . ALA A 1 100 ? 14.274 -7.847 -13.669 1.00 88.81 100 ALA A C 1
ATOM 816 O O . ALA A 1 100 ? 15.056 -7.673 -12.737 1.00 88.81 100 ALA A O 1
ATOM 817 N N . ILE A 1 101 ? 13.035 -8.303 -13.460 1.00 90.81 101 ILE A N 1
ATOM 818 C CA . ILE A 1 101 ? 12.508 -8.610 -12.126 1.00 90.81 101 ILE A CA 1
ATOM 819 C C . ILE A 1 101 ? 12.918 -10.020 -11.709 1.00 90.81 101 ILE A C 1
ATOM 821 O O . ILE A 1 101 ? 13.318 -10.217 -10.563 1.00 90.81 101 ILE A O 1
ATOM 825 N N . ALA A 1 102 ? 12.845 -10.992 -12.623 1.00 90.44 102 ALA A N 1
ATOM 826 C CA . ALA A 1 102 ? 13.099 -12.404 -12.354 1.00 90.44 102 ALA A CA 1
ATOM 827 C C . ALA A 1 102 ? 14.501 -12.658 -11.781 1.00 90.44 102 ALA A C 1
ATOM 829 O O . ALA A 1 102 ? 14.638 -13.499 -10.891 1.00 90.44 102 ALA A O 1
ATOM 830 N N . ASN A 1 103 ? 15.494 -11.899 -12.255 1.00 88.62 103 ASN A N 1
ATOM 831 C CA . ASN A 1 103 ? 16.892 -11.987 -11.834 1.00 88.62 103 ASN A CA 1
ATOM 832 C C . ASN A 1 103 ? 17.250 -11.032 -10.677 1.00 88.62 103 ASN A C 1
ATOM 834 O O . ASN A 1 103 ? 18.387 -11.034 -10.212 1.00 88.62 103 ASN A O 1
ATOM 838 N N . SER A 1 104 ? 16.300 -10.221 -10.198 1.00 88.62 104 SER A N 1
ATOM 839 C CA . SER A 1 104 ? 16.530 -9.251 -9.121 1.00 88.62 104 SER A CA 1
ATOM 840 C C . SER A 1 104 ? 16.159 -9.804 -7.741 1.00 88.62 104 SER A C 1
ATOM 842 O O . SER A 1 104 ? 15.233 -10.607 -7.585 1.00 88.62 104 SER A O 1
ATOM 844 N N . SER A 1 105 ? 16.812 -9.283 -6.699 1.00 86.38 105 SER A N 1
ATOM 845 C CA . SER A 1 105 ? 16.427 -9.516 -5.297 1.00 86.38 105 SER A CA 1
ATOM 846 C C . SER A 1 105 ? 15.021 -8.986 -4.973 1.00 86.38 105 SER A C 1
ATOM 848 O O . SER A 1 105 ? 14.359 -9.463 -4.049 1.00 86.38 105 SER A O 1
ATOM 850 N N . ALA A 1 106 ? 14.522 -8.042 -5.771 1.00 89.81 106 ALA A N 1
ATOM 851 C CA . ALA A 1 106 ? 13.228 -7.408 -5.582 1.00 89.81 106 ALA A CA 1
ATOM 852 C C . ALA A 1 106 ? 12.036 -8.293 -5.989 1.00 89.81 106 ALA A C 1
ATOM 854 O O . ALA A 1 106 ? 10.904 -7.992 -5.609 1.00 89.81 106 ALA A O 1
ATOM 855 N N . LYS A 1 107 ? 12.264 -9.425 -6.676 1.00 92.00 107 LYS A N 1
ATOM 856 C CA . LYS A 1 107 ? 11.222 -10.410 -7.023 1.00 92.00 107 LYS A CA 1
ATOM 857 C C . LYS A 1 107 ? 10.388 -10.840 -5.816 1.00 92.00 107 LYS A C 1
ATOM 859 O O . LYS A 1 107 ? 9.159 -10.890 -5.891 1.00 92.00 107 LYS A O 1
ATOM 864 N N . ILE A 1 108 ? 11.052 -11.160 -4.704 1.00 92.75 108 ILE A N 1
ATOM 865 C CA . ILE A 1 108 ? 10.389 -11.648 -3.485 1.00 92.75 108 ILE A CA 1
ATOM 866 C C . ILE A 1 108 ? 9.538 -10.533 -2.879 1.00 92.75 108 ILE A C 1
ATOM 868 O O . ILE A 1 108 ? 8.370 -10.749 -2.568 1.00 92.75 108 ILE A O 1
ATOM 872 N N . VAL A 1 109 ? 10.096 -9.326 -2.776 1.00 94.62 109 VAL A N 1
ATOM 873 C CA . VAL A 1 109 ? 9.390 -8.162 -2.229 1.00 94.62 109 VAL A CA 1
ATOM 874 C C . VAL A 1 109 ? 8.184 -7.795 -3.096 1.00 94.62 109 VAL A C 1
ATOM 876 O O . VAL A 1 109 ? 7.113 -7.527 -2.559 1.00 94.62 109 VAL A O 1
ATOM 879 N N . LEU A 1 110 ? 8.307 -7.866 -4.426 1.00 93.50 110 LEU A N 1
ATOM 880 C CA . LEU A 1 110 ? 7.193 -7.631 -5.348 1.00 93.50 110 LEU A CA 1
ATOM 881 C C . LEU A 1 110 ? 6.093 -8.679 -5.177 1.00 93.50 110 LEU A C 1
ATOM 883 O O . LEU A 1 110 ? 4.912 -8.336 -5.145 1.00 93.50 110 LEU A O 1
ATOM 887 N N . SER A 1 111 ? 6.478 -9.946 -5.022 1.00 93.38 111 SER A N 1
ATOM 888 C CA . SER A 1 111 ? 5.538 -11.041 -4.769 1.00 93.38 111 SER A CA 1
ATOM 889 C C . SER A 1 111 ? 4.776 -10.823 -3.461 1.00 93.38 111 SER A C 1
ATOM 891 O O . SER A 1 111 ? 3.557 -10.964 -3.437 1.00 93.38 111 SER A O 1
ATOM 893 N N . LEU A 1 112 ? 5.478 -10.434 -2.390 1.00 96.06 112 LEU A N 1
ATOM 894 C CA . LEU A 1 112 ? 4.877 -10.133 -1.087 1.00 96.06 112 LEU A CA 1
ATOM 895 C C . LEU A 1 112 ? 3.964 -8.908 -1.151 1.00 96.06 112 LEU A C 1
ATOM 897 O O . LEU A 1 112 ? 2.848 -8.961 -0.643 1.00 96.06 112 LEU A O 1
ATOM 901 N N . HIS A 1 113 ? 4.391 -7.837 -1.823 1.00 95.19 113 HIS A N 1
ATOM 902 C CA . HIS A 1 113 ? 3.564 -6.652 -2.035 1.00 95.19 113 HIS A CA 1
ATOM 903 C C . HIS A 1 113 ? 2.255 -7.017 -2.745 1.00 95.19 113 HIS A C 1
ATOM 905 O O . HIS A 1 113 ? 1.171 -6.725 -2.240 1.00 95.19 113 HIS A O 1
ATOM 911 N N . VAL A 1 114 ? 2.338 -7.720 -3.880 1.00 94.38 114 VAL A N 1
ATOM 912 C CA . VAL A 1 114 ? 1.156 -8.134 -4.647 1.00 94.38 114 VAL A CA 1
ATOM 913 C C . VAL A 1 114 ? 0.296 -9.131 -3.871 1.00 94.38 114 VAL A C 1
ATOM 915 O O . VAL A 1 114 ? -0.928 -9.037 -3.929 1.00 94.38 114 VAL A O 1
ATOM 918 N N . LEU A 1 115 ? 0.886 -10.039 -3.093 1.00 95.44 115 LEU A N 1
ATOM 919 C CA . LEU A 1 115 ? 0.141 -10.923 -2.195 1.00 95.44 115 LEU A CA 1
ATOM 920 C C . LEU A 1 115 ? -0.661 -10.120 -1.161 1.00 95.44 115 LEU A C 1
ATOM 922 O O . LEU A 1 115 ? -1.859 -10.353 -1.010 1.00 95.44 115 LEU A O 1
ATOM 926 N N . CYS A 1 116 ? -0.033 -9.155 -0.485 1.00 97.69 116 CYS A N 1
ATOM 927 C CA . CYS A 1 116 ? -0.714 -8.307 0.491 1.00 97.69 116 CYS A CA 1
ATOM 928 C C . CYS A 1 116 ? -1.846 -7.495 -0.150 1.00 97.69 116 CYS A C 1
ATOM 930 O O . CYS A 1 116 ? -2.928 -7.410 0.427 1.00 97.69 116 CYS A O 1
ATOM 932 N N . VAL A 1 117 ? -1.635 -6.961 -1.359 1.00 95.88 117 VAL A N 1
ATOM 933 C CA . VAL A 1 117 ? -2.681 -6.265 -2.126 1.00 95.88 117 VAL A CA 1
ATOM 934 C C . VAL A 1 117 ? -3.840 -7.207 -2.472 1.00 95.88 117 VAL A C 1
ATOM 936 O O . VAL A 1 117 ? -4.994 -6.826 -2.305 1.00 95.88 117 VAL A O 1
ATOM 939 N N . ASN A 1 118 ? -3.570 -8.447 -2.888 1.00 94.88 118 ASN A N 1
ATOM 940 C CA . ASN A 1 118 ? -4.627 -9.428 -3.164 1.00 94.88 118 ASN A CA 1
ATOM 941 C C . ASN A 1 118 ? -5.427 -9.784 -1.906 1.00 94.88 118 ASN A C 1
ATOM 943 O O . ASN A 1 118 ? -6.655 -9.816 -1.955 1.00 94.88 118 ASN A O 1
ATOM 947 N N . ILE A 1 119 ? -4.754 -10.001 -0.771 1.00 96.19 119 ILE A N 1
ATOM 948 C CA . ILE A 1 119 ? -5.418 -10.234 0.521 1.00 96.19 119 ILE A CA 1
ATOM 949 C C . ILE A 1 119 ? -6.285 -9.027 0.895 1.00 96.19 119 ILE A C 1
ATOM 951 O O . ILE A 1 119 ? -7.431 -9.200 1.309 1.00 96.19 119 ILE A O 1
ATOM 955 N N . PHE A 1 120 ? -5.770 -7.810 0.712 1.00 95.38 120 PHE A N 1
ATOM 956 C CA . PHE A 1 120 ? -6.524 -6.585 0.957 1.00 95.38 120 PHE A CA 1
ATOM 957 C C . PHE A 1 120 ? -7.774 -6.499 0.077 1.00 95.38 120 PHE A C 1
ATOM 959 O O . PHE A 1 120 ? -8.848 -6.243 0.608 1.00 95.38 120 PHE A O 1
ATOM 966 N N . ILE A 1 121 ? -7.669 -6.765 -1.230 1.00 93.31 121 ILE A N 1
ATOM 967 C CA . ILE A 1 121 ? -8.813 -6.753 -2.158 1.00 93.31 121 ILE A CA 1
ATOM 968 C C . ILE A 1 121 ? -9.840 -7.832 -1.789 1.00 93.31 121 ILE A C 1
ATOM 970 O O . ILE A 1 121 ? -11.036 -7.550 -1.779 1.00 93.31 121 ILE A O 1
ATOM 974 N N . LEU A 1 122 ? -9.394 -9.044 -1.446 1.00 93.94 122 LEU A N 1
ATOM 975 C CA . LEU A 1 122 ? -10.275 -10.137 -1.021 1.00 93.94 122 LEU A CA 1
ATOM 976 C C . LEU A 1 122 ? -11.038 -9.786 0.264 1.00 93.94 122 LEU A C 1
ATOM 978 O O . LEU A 1 122 ? -12.217 -10.107 0.398 1.00 93.94 122 LEU A O 1
ATOM 982 N N . TYR A 1 123 ? -10.365 -9.120 1.204 1.00 92.62 123 TYR A N 1
ATOM 983 C CA . TYR A 1 123 ? -10.945 -8.700 2.477 1.00 92.62 123 TYR A CA 1
ATOM 984 C C . TYR A 1 123 ? -11.787 -7.421 2.368 1.00 92.62 123 TYR A C 1
ATOM 986 O O . TYR A 1 123 ? -12.699 -7.205 3.165 1.00 92.62 123 TYR A O 1
ATOM 994 N N . PHE A 1 124 ? -11.504 -6.578 1.372 1.00 90.56 124 PHE A N 1
ATOM 995 C CA . PHE A 1 124 ? -12.142 -5.285 1.149 1.00 90.56 124 PHE A CA 1
ATOM 996 C C . PHE A 1 124 ? -13.670 -5.303 1.314 1.00 90.56 124 PHE A C 1
ATOM 998 O O . PHE A 1 124 ? -14.139 -4.504 2.131 1.00 90.56 124 PHE A O 1
ATOM 1005 N N . PRO A 1 125 ? -14.447 -6.203 0.658 1.00 89.00 125 PRO A N 1
ATOM 1006 C CA . PRO A 1 125 ? -15.910 -6.216 0.749 1.00 89.00 125 PRO A CA 1
ATOM 1007 C C . PRO A 1 125 ? -16.459 -6.426 2.170 1.00 89.00 125 PRO A C 1
ATOM 1009 O O . PRO A 1 125 ? -17.575 -6.003 2.461 1.00 89.00 125 PRO A O 1
ATOM 1012 N N . PHE A 1 126 ? -15.679 -7.049 3.054 1.00 87.69 126 PHE A N 1
ATOM 1013 C CA . PHE A 1 126 ? -16.063 -7.359 4.436 1.00 87.69 126 PHE A CA 1
ATOM 1014 C C . PHE A 1 126 ? -15.544 -6.325 5.440 1.00 87.69 126 PHE A C 1
ATOM 1016 O O . PHE A 1 126 ? -15.742 -6.461 6.642 1.00 87.69 126 PHE A O 1
ATOM 1023 N N . SER A 1 127 ? -14.851 -5.294 4.960 1.00 87.06 127 SER A N 1
ATOM 1024 C CA . SER A 1 127 ? -14.191 -4.317 5.813 1.00 87.06 127 SER A CA 1
ATOM 1025 C C . SER A 1 127 ? -15.020 -3.055 6.037 1.00 87.06 127 SER A C 1
ATOM 1027 O O . SER A 1 127 ? -15.865 -2.669 5.224 1.00 87.06 127 SER A O 1
ATOM 1029 N N . LYS A 1 128 ? -14.665 -2.307 7.089 1.00 82.31 128 LYS A N 1
ATOM 1030 C CA . LYS A 1 128 ? -15.247 -0.985 7.361 1.00 82.31 128 LYS A CA 1
ATOM 1031 C C . LYS A 1 128 ? -15.029 0.039 6.232 1.00 82.31 128 LYS A C 1
ATOM 1033 O O . LYS A 1 128 ? -15.739 1.042 6.196 1.00 82.31 128 LYS A O 1
ATOM 1038 N N . LEU A 1 129 ? -14.103 -0.206 5.295 1.00 83.31 129 LEU A N 1
ATOM 1039 C CA . LEU A 1 129 ? -13.869 0.672 4.140 1.00 83.31 129 LEU A CA 1
ATOM 1040 C C . LEU A 1 129 ? -15.052 0.679 3.162 1.00 83.31 129 LEU A C 1
ATOM 1042 O O . LEU A 1 129 ? -15.362 1.725 2.590 1.00 83.31 129 LEU A O 1
ATOM 1046 N N . MET A 1 130 ? -15.766 -0.443 3.020 1.00 84.25 130 MET A N 1
ATOM 1047 C CA . MET A 1 130 ? -16.949 -0.513 2.154 1.00 84.25 130 MET A CA 1
ATOM 1048 C C . MET A 1 130 ? -18.087 0.378 2.626 1.00 84.25 130 MET A C 1
ATOM 1050 O O . MET A 1 130 ? -18.834 0.912 1.803 1.00 84.25 130 MET A O 1
ATOM 1054 N N . HIS A 1 131 ? -18.215 0.567 3.942 1.00 78.56 131 HIS A N 1
ATOM 1055 C CA . HIS A 1 131 ? -19.273 1.404 4.494 1.00 78.56 131 HIS A CA 1
ATOM 1056 C C . HIS A 1 131 ? -19.169 2.842 3.993 1.00 78.56 131 HIS A C 1
ATOM 1058 O O . HIS A 1 131 ? -20.196 3.450 3.710 1.00 78.56 131 HIS A O 1
ATOM 1064 N N . ILE A 1 132 ? -17.958 3.376 3.811 1.00 75.50 132 ILE A N 1
ATOM 1065 C CA . ILE A 1 132 ? -17.761 4.739 3.299 1.00 75.50 132 ILE A CA 1
ATOM 1066 C C . ILE A 1 132 ? -18.263 4.853 1.852 1.00 75.50 132 ILE A C 1
ATOM 1068 O O . ILE A 1 132 ? -18.986 5.793 1.527 1.00 75.50 132 ILE A O 1
ATOM 1072 N N . ILE A 1 133 ? -17.949 3.873 1.000 1.00 77.19 133 ILE A N 1
ATOM 1073 C CA . ILE A 1 133 ? -18.370 3.868 -0.411 1.00 77.19 133 ILE A CA 1
ATOM 1074 C C . ILE A 1 133 ? -19.897 3.790 -0.518 1.00 77.19 133 ILE A C 1
ATOM 1076 O O . ILE A 1 133 ? -20.514 4.583 -1.231 1.00 77.19 133 ILE A O 1
ATOM 1080 N N . GLY A 1 134 ? -20.513 2.863 0.222 1.00 70.25 134 GLY A N 1
ATOM 1081 C CA . GLY A 1 134 ? -21.962 2.665 0.194 1.00 70.25 134 GLY A CA 1
ATOM 1082 C C . GLY A 1 134 ? -22.740 3.845 0.779 1.00 70.25 134 GLY A C 1
ATOM 1083 O O . GLY A 1 134 ? -23.733 4.281 0.200 1.00 70.25 134 GLY A O 1
ATOM 1084 N N . THR A 1 135 ? -22.278 4.402 1.902 1.00 77.56 135 THR A N 1
ATOM 1085 C CA . THR A 1 135 ? -22.981 5.509 2.574 1.00 77.56 135 THR A CA 1
ATOM 1086 C C . THR A 1 135 ? -22.877 6.818 1.809 1.00 77.56 135 THR A C 1
ATOM 1088 O O . THR A 1 135 ? -23.870 7.534 1.725 1.00 77.56 135 THR A O 1
ATOM 1091 N N . PHE A 1 136 ? -21.730 7.136 1.206 1.00 74.31 136 PHE A N 1
ATOM 1092 C CA . PHE A 1 136 ? -21.585 8.368 0.432 1.00 74.31 136 PHE A CA 1
ATOM 1093 C C . PHE A 1 136 ? -22.506 8.387 -0.798 1.00 74.31 136 PHE A C 1
ATOM 1095 O O . PHE A 1 136 ? -23.225 9.363 -1.014 1.00 74.31 136 PHE A O 1
ATOM 1102 N N . ALA A 1 137 ? -22.542 7.292 -1.565 1.00 75.50 137 ALA A N 1
ATOM 1103 C CA . ALA A 1 137 ? -23.420 7.171 -2.729 1.00 75.50 137 ALA A CA 1
ATOM 1104 C C . ALA A 1 137 ? -24.906 7.217 -2.334 1.00 75.50 137 ALA A C 1
ATOM 1106 O O . ALA A 1 137 ? -25.681 7.956 -2.939 1.00 75.50 137 ALA A O 1
ATOM 1107 N N . ALA A 1 138 ? -25.293 6.491 -1.279 1.00 77.19 138 ALA A N 1
ATOM 1108 C CA . ALA A 1 138 ? -26.669 6.487 -0.783 1.00 77.19 138 ALA A CA 1
ATOM 1109 C C . ALA A 1 138 ? -27.106 7.858 -0.238 1.00 77.19 138 ALA A C 1
ATOM 1111 O O . ALA A 1 138 ? -28.220 8.303 -0.509 1.00 77.19 138 ALA A O 1
ATOM 1112 N N . ASN A 1 139 ? -26.229 8.558 0.488 1.00 79.75 139 ASN A N 1
ATOM 1113 C CA . ASN A 1 139 ? -26.525 9.886 1.027 1.00 79.75 139 ASN A CA 1
ATOM 1114 C C . ASN A 1 139 ? -26.681 10.937 -0.077 1.00 79.75 139 ASN A C 1
ATOM 1116 O O . ASN A 1 139 ? -27.532 11.808 0.061 1.00 79.75 139 ASN A O 1
ATOM 1120 N N . LYS A 1 140 ? -25.914 10.836 -1.172 1.00 80.62 140 LYS A N 1
ATOM 1121 C CA . LYS A 1 140 ? -26.047 11.737 -2.327 1.00 80.62 140 LYS A CA 1
ATOM 1122 C C . LYS A 1 140 ? -27.392 11.578 -3.043 1.00 80.62 140 LYS A C 1
ATOM 1124 O O . LYS A 1 140 ? -27.946 12.563 -3.508 1.00 80.62 140 LYS A O 1
ATOM 1129 N N . ILE A 1 141 ? -27.923 10.357 -3.118 1.00 82.19 141 ILE A N 1
ATOM 1130 C CA . ILE A 1 141 ? -29.241 10.093 -3.722 1.00 82.19 141 ILE A CA 1
ATOM 1131 C C . ILE A 1 141 ? -30.377 10.568 -2.802 1.00 82.19 141 ILE A C 1
ATOM 1133 O O . ILE A 1 141 ? -31.418 10.987 -3.283 1.00 82.19 141 ILE A O 1
ATOM 1137 N N . ARG A 1 142 ? -30.185 10.522 -1.476 1.00 78.25 142 ARG A N 1
ATOM 1138 C CA . ARG A 1 142 ? -31.192 10.941 -0.483 1.00 78.25 142 ARG A CA 1
ATOM 1139 C C . ARG A 1 142 ? -31.223 12.455 -0.223 1.00 78.25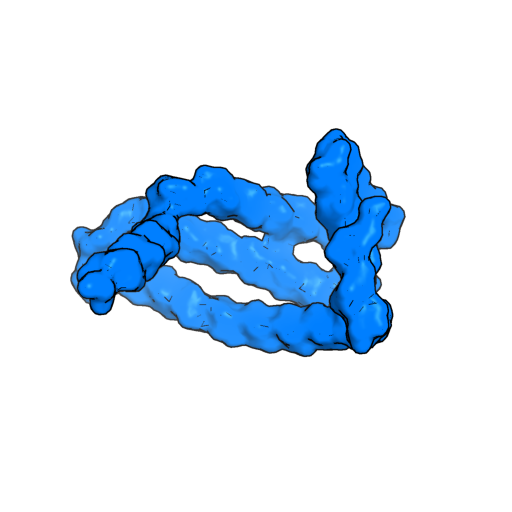 142 ARG A C 1
ATOM 1141 O O . ARG A 1 142 ? -32.063 12.910 0.544 1.00 78.25 142 ARG A O 1
ATOM 1148 N N . SER A 1 143 ? -30.262 13.211 -0.755 1.00 70.25 143 SER A N 1
ATOM 1149 C CA . SER A 1 143 ? -30.181 14.670 -0.591 1.00 70.25 143 SER A CA 1
ATOM 1150 C C . SER A 1 143 ? -30.916 15.464 -1.679 1.00 70.25 143 SER A C 1
ATOM 1152 O O . SER A 1 143 ? -30.815 16.689 -1.679 1.00 70.25 143 SER A O 1
ATOM 1154 N N . GLU A 1 144 ? -31.626 14.781 -2.579 1.00 53.22 144 GLU A N 1
ATOM 1155 C CA . GLU A 1 144 ? -32.632 15.352 -3.491 1.00 53.22 144 GLU A CA 1
ATOM 1156 C C . GLU A 1 144 ? -34.043 15.005 -3.000 1.00 53.22 144 GLU A C 1
ATOM 1158 O O . GLU A 1 144 ? -34.937 15.868 -3.148 1.00 53.22 144 GLU A O 1
#